Protein AF-A0A0C2MHL6-F1 (afdb_monomer_lite)

Organism: Thelohanellus kitauei (NCBI:txid669202)

Sequence (117 aa):
MGYLSGGISFEGFYTDIWKIDLDTLEWFQLDYILQTDMLFHRTAVVEETYLYSLNADFNDFNYTYSLEKFILSPPTLYRQCLEKIERSLNLRTCIASLPPSIADDLSSENHDPSLDI

Foldseek 3Di:
DDKDAWDADPVAIAFWIWDADPVVRDIDTDPGGHDRQFHDWDWDQDPVFKIWIWTFRPPDPVGDIDIDIDGNDDDDPLVVVLVVLLPDPCVVVVLVVDDPVSNVVNVVPPDPVPPPD

Secondary structure (DSSP, 8-state):
-EEEEEEEETTEEEEEEEEE-TTT--EEEEEEE--TTEEEEEEEEETTTEEEEEEEESS-TT--EEEEEEESSPPPHHHHHHHHHHTSTTHHHHHHHS-HHHHHHHHGGG--GGG--

InterPro domains:
  IPR015915 Kelch-type beta-propeller [SSF117281] (3-70)

Structure (mmCIF, N/CA/C/O backbone):
data_AF-A0A0C2MHL6-F1
#
_entry.id   AF-A0A0C2MHL6-F1
#
loop_
_atom_site.group_PDB
_atom_site.id
_atom_site.type_symbol
_atom_site.label_atom_id
_atom_site.label_alt_id
_atom_site.label_comp_id
_atom_site.label_asym_id
_atom_site.label_entity_id
_atom_site.label_seq_id
_atom_site.pdbx_PDB_ins_code
_atom_site.Cartn_x
_atom_site.Cartn_y
_atom_site.Cartn_z
_atom_site.occupancy
_atom_site.B_iso_or_equiv
_atom_site.auth_seq_id
_atom_site.auth_comp_id
_atom_site.auth_asym_id
_atom_site.auth_atom_id
_atom_site.pdbx_PDB_model_num
ATOM 1 N N . MET A 1 1 ? -2.073 -12.966 0.099 1.00 88.94 1 MET A N 1
ATOM 2 C CA . MET A 1 1 ? -1.955 -12.058 -1.067 1.00 88.94 1 MET A CA 1
ATOM 3 C C . MET A 1 1 ? -0.500 -11.680 -1.266 1.00 88.94 1 MET A C 1
ATOM 5 O O . MET A 1 1 ? 0.186 -11.468 -0.273 1.00 88.94 1 MET A O 1
ATOM 9 N N . GLY A 1 2 ? -0.039 -11.603 -2.514 1.00 91.88 2 GLY A N 1
ATOM 10 C CA . GLY A 1 2 ? 1.278 -11.066 -2.866 1.00 91.88 2 GLY A CA 1
ATOM 11 C C . GLY A 1 2 ? 1.153 -9.769 -3.664 1.00 91.88 2 GLY A C 1
ATOM 12 O O . GLY A 1 2 ? 0.124 -9.531 -4.297 1.00 91.88 2 GLY A O 1
ATOM 13 N N . TYR A 1 3 ? 2.199 -8.944 -3.638 1.00 93.06 3 TYR A N 1
ATOM 14 C CA . TYR A 1 3 ? 2.261 -7.691 -4.391 1.00 93.06 3 TYR A CA 1
ATOM 15 C C . TYR A 1 3 ? 3.601 -7.575 -5.113 1.00 93.06 3 TYR A C 1
ATOM 17 O O . TYR A 1 3 ? 4.637 -7.960 -4.569 1.00 93.06 3 TYR A O 1
ATOM 25 N N . LEU A 1 4 ? 3.562 -7.037 -6.328 1.00 92.25 4 LEU A N 1
ATOM 26 C CA . LEU A 1 4 ? 4.719 -6.727 -7.159 1.00 92.25 4 LEU A CA 1
ATOM 27 C C . LEU A 1 4 ? 4.579 -5.283 -7.635 1.00 92.25 4 LEU A C 1
ATOM 29 O O . LEU A 1 4 ? 3.507 -4.889 -8.083 1.00 92.25 4 LEU A O 1
ATOM 33 N N . SER A 1 5 ? 5.633 -4.488 -7.519 1.00 89.94 5 SER A N 1
ATOM 34 C CA . SER A 1 5 ? 5.588 -3.066 -7.844 1.00 89.94 5 SER A CA 1
ATOM 35 C C . SER A 1 5 ? 6.829 -2.670 -8.637 1.00 89.94 5 SER A C 1
ATOM 37 O O . SER A 1 5 ? 7.958 -2.933 -8.216 1.00 89.94 5 SER A O 1
ATOM 39 N N . GLY A 1 6 ? 6.609 -2.033 -9.783 1.00 88.00 6 GLY A N 1
ATOM 40 C CA . GLY A 1 6 ? 7.654 -1.534 -10.665 1.00 88.00 6 GLY A CA 1
ATOM 41 C C . GLY A 1 6 ? 8.692 -2.574 -11.096 1.00 88.00 6 GLY A C 1
ATOM 42 O O . GLY A 1 6 ? 8.394 -3.753 -11.284 1.00 88.00 6 GLY A O 1
ATOM 43 N N . GLY A 1 7 ? 9.927 -2.114 -11.290 1.00 85.94 7 GLY A N 1
ATOM 44 C CA . G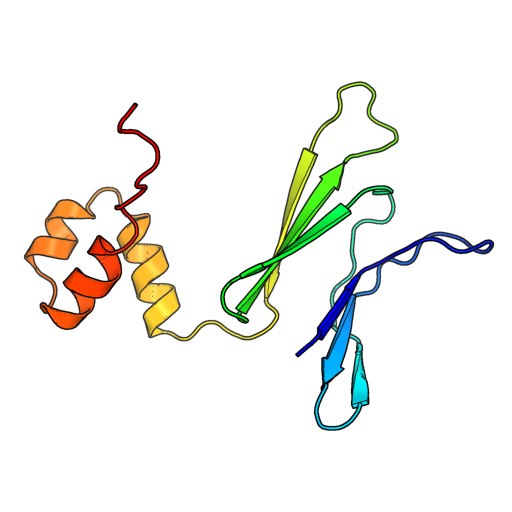LY A 1 7 ? 11.042 -2.921 -11.782 1.00 85.94 7 GLY A CA 1
ATOM 45 C C . GLY A 1 7 ? 11.681 -2.320 -13.030 1.00 85.94 7 GLY A C 1
ATOM 46 O O . GLY A 1 7 ? 11.274 -1.269 -13.521 1.00 85.94 7 GLY A O 1
ATOM 47 N N . ILE A 1 8 ? 12.705 -2.994 -13.546 1.00 86.12 8 ILE A N 1
ATOM 48 C CA . ILE A 1 8 ? 13.463 -2.538 -14.713 1.00 86.12 8 ILE A CA 1
ATOM 49 C C . ILE A 1 8 ? 13.560 -3.652 -15.754 1.00 86.12 8 ILE A C 1
ATOM 51 O O . ILE A 1 8 ? 13.777 -4.819 -15.421 1.00 86.12 8 ILE A O 1
ATOM 55 N N . SER A 1 9 ? 13.416 -3.281 -17.024 1.00 86.19 9 SER A N 1
ATOM 56 C CA . SER A 1 9 ? 13.717 -4.128 -18.177 1.00 86.19 9 SER A CA 1
ATOM 57 C C . SER A 1 9 ? 14.676 -3.420 -19.134 1.00 86.19 9 SER A C 1
ATOM 59 O O . SER A 1 9 ? 15.042 -2.263 -18.935 1.00 86.19 9 SER A O 1
ATOM 61 N N . PHE A 1 10 ? 15.064 -4.103 -20.212 1.00 86.75 10 PHE A N 1
ATOM 62 C CA . PHE A 1 10 ? 15.828 -3.482 -21.297 1.00 86.75 10 PHE A CA 1
ATOM 63 C C . PHE A 1 10 ? 15.055 -2.370 -22.026 1.00 86.75 10 PHE A C 1
ATOM 65 O O . PHE A 1 10 ? 15.678 -1.547 -22.691 1.00 86.75 10 PHE A O 1
ATOM 72 N N . GLU A 1 11 ? 13.726 -2.344 -21.910 1.00 86.31 11 GLU A N 1
ATOM 73 C CA . GLU A 1 11 ? 12.852 -1.381 -22.590 1.00 86.31 11 GLU A CA 1
ATOM 74 C C . GLU A 1 11 ? 12.518 -0.161 -21.719 1.00 86.31 11 GLU A C 1
ATOM 76 O O . GLU A 1 11 ? 12.030 0.843 -22.235 1.00 86.31 11 GLU A O 1
ATOM 81 N N . GLY A 1 12 ? 12.816 -0.211 -20.416 1.00 84.62 12 GLY A N 1
ATOM 82 C CA . GLY A 1 12 ? 12.609 0.905 -19.498 1.00 84.62 12 GLY A CA 1
ATOM 83 C C . GLY A 1 12 ? 12.167 0.485 -18.099 1.00 84.62 12 GLY A C 1
ATOM 84 O O . GLY A 1 12 ? 12.379 -0.652 -17.666 1.00 84.62 12 GLY A O 1
ATOM 85 N N . PHE A 1 13 ? 11.558 1.440 -17.399 1.00 85.31 13 PHE A N 1
ATOM 86 C CA . PHE A 1 13 ? 11.055 1.292 -16.036 1.00 85.31 13 PHE A CA 1
ATOM 87 C C . PHE A 1 13 ? 9.579 0.919 -16.027 1.00 85.31 13 PHE A C 1
ATOM 89 O O . PHE A 1 13 ? 8.776 1.509 -16.750 1.00 85.31 13 PHE A O 1
ATOM 96 N N . TYR A 1 14 ? 9.230 -0.030 -15.166 1.00 87.88 14 TYR A N 1
ATOM 97 C CA . TYR A 1 14 ? 7.848 -0.345 -14.846 1.00 87.88 14 TYR A CA 1
ATOM 98 C C . TYR A 1 14 ? 7.390 0.527 -13.683 1.00 87.88 14 TYR A C 1
ATOM 100 O O . TYR A 1 14 ? 8.112 0.698 -12.699 1.00 87.88 14 TYR A O 1
ATOM 108 N N . THR A 1 15 ? 6.183 1.067 -13.793 1.00 88.69 15 THR A N 1
ATOM 109 C CA . THR A 1 15 ? 5.555 1.905 -12.762 1.00 88.69 15 THR A CA 1
ATOM 110 C C . THR A 1 15 ? 4.234 1.341 -12.265 1.00 88.69 15 THR A C 1
ATOM 112 O O . THR A 1 15 ? 3.608 1.906 -11.373 1.00 88.69 15 THR A O 1
ATOM 115 N N . ASP A 1 16 ? 3.791 0.228 -12.827 1.00 90.81 16 ASP A N 1
ATOM 116 C CA . ASP A 1 16 ? 2.576 -0.457 -12.439 1.00 90.81 16 ASP A CA 1
ATOM 117 C C . ASP A 1 16 ? 2.752 -1.247 -11.138 1.00 90.81 16 ASP A C 1
ATOM 119 O O . ASP A 1 16 ? 3.852 -1.599 -10.697 1.00 90.81 16 ASP A O 1
ATOM 123 N N . ILE A 1 17 ? 1.615 -1.507 -10.498 1.00 91.62 17 ILE A N 1
ATOM 124 C CA . ILE A 1 17 ? 1.534 -2.314 -9.289 1.00 91.62 17 ILE A CA 1
ATOM 125 C C . ILE A 1 17 ? 0.561 -3.453 -9.554 1.00 91.62 17 ILE A C 1
ATOM 127 O O . ILE A 1 17 ? -0.572 -3.246 -9.988 1.00 91.62 17 ILE A O 1
ATOM 131 N N . TRP A 1 18 ? 1.007 -4.663 -9.257 1.00 94.06 18 TRP A N 1
ATOM 132 C CA . TRP A 1 18 ? 0.267 -5.895 -9.436 1.00 94.06 18 TRP A CA 1
ATOM 133 C C . TRP A 1 18 ? 0.016 -6.574 -8.097 1.00 94.06 18 TRP A C 1
ATOM 135 O O . TRP A 1 18 ? 0.860 -6.583 -7.198 1.00 94.06 18 TRP A O 1
ATOM 145 N N . LYS A 1 19 ? -1.153 -7.192 -7.988 1.00 94.62 19 LYS A N 1
ATOM 146 C CA . LYS A 1 19 ? -1.561 -8.056 -6.889 1.00 94.62 19 LYS A CA 1
ATOM 147 C C . LYS A 1 19 ? -1.721 -9.475 -7.420 1.00 94.62 19 LYS A C 1
ATOM 149 O O . LYS A 1 19 ? -2.354 -9.669 -8.454 1.00 94.62 19 LYS A O 1
ATOM 154 N N . ILE A 1 20 ? -1.193 -10.450 -6.691 1.00 95.94 20 ILE A N 1
ATOM 155 C CA . ILE A 1 20 ? -1.423 -11.873 -6.948 1.00 95.94 20 ILE A CA 1
ATOM 156 C C . ILE A 1 20 ? -2.246 -12.481 -5.811 1.00 95.94 20 ILE A C 1
ATOM 158 O O . ILE A 1 20 ? -1.919 -12.336 -4.622 1.00 95.94 20 ILE A O 1
ATOM 162 N N . ASP A 1 21 ? -3.313 -13.176 -6.188 1.00 95.25 21 ASP A N 1
ATOM 163 C CA . ASP A 1 21 ? -3.991 -14.123 -5.314 1.00 95.25 21 ASP A CA 1
ATOM 164 C C . ASP A 1 21 ? -3.173 -15.422 -5.284 1.00 95.25 21 ASP A C 1
ATOM 166 O O . ASP A 1 21 ? -2.923 -16.033 -6.317 1.00 95.25 21 ASP A O 1
ATOM 170 N N . LEU A 1 22 ? -2.687 -15.816 -4.106 1.00 94.44 22 LEU A N 1
ATOM 171 C CA . LEU A 1 22 ? -1.815 -16.989 -3.978 1.00 94.44 22 LEU A CA 1
ATOM 172 C C . LEU A 1 22 ? -2.595 -18.310 -3.955 1.00 94.44 22 LEU A C 1
ATOM 174 O O . LEU A 1 22 ? -1.986 -19.358 -4.162 1.00 94.44 22 LEU A O 1
ATOM 178 N N . ASP A 1 23 ? -3.910 -18.261 -3.732 1.00 97.00 23 ASP A N 1
ATOM 179 C CA . ASP A 1 23 ? -4.783 -19.432 -3.744 1.00 97.00 23 ASP A CA 1
ATOM 180 C C . ASP A 1 23 ? -5.254 -19.739 -5.174 1.00 97.00 23 ASP A C 1
ATOM 182 O O . ASP A 1 23 ? -5.274 -20.902 -5.581 1.00 97.00 23 ASP A O 1
ATOM 186 N N . THR A 1 24 ? -5.592 -18.708 -5.960 1.00 97.50 24 THR A N 1
ATOM 187 C CA . THR A 1 24 ? -6.054 -18.870 -7.356 1.00 97.50 24 THR A CA 1
ATOM 188 C C . THR A 1 24 ? -4.956 -18.693 -8.405 1.00 97.50 24 THR A C 1
ATOM 190 O O . THR A 1 24 ? -5.130 -19.122 -9.545 1.00 97.50 24 THR A O 1
ATOM 193 N N . LEU A 1 25 ? -3.817 -18.099 -8.031 1.00 96.88 25 LEU A N 1
ATOM 194 C CA . LEU A 1 25 ? -2.725 -17.678 -8.923 1.00 96.88 25 LEU A CA 1
ATOM 195 C C . LEU A 1 25 ? -3.138 -16.629 -9.968 1.00 96.88 25 LEU A C 1
ATOM 197 O O . LEU A 1 25 ? -2.454 -16.442 -10.978 1.00 96.88 25 LEU A O 1
ATOM 201 N N . GLU A 1 26 ? -4.243 -15.926 -9.727 1.00 97.94 26 GLU A N 1
ATOM 202 C CA . GLU A 1 26 ? -4.714 -14.852 -10.593 1.00 97.94 26 GLU A CA 1
ATOM 203 C C . GLU A 1 26 ? -3.995 -13.534 -10.288 1.00 97.94 26 GLU A C 1
ATOM 205 O O . GLU A 1 26 ? -3.728 -13.184 -9.134 1.00 97.94 26 GLU A O 1
ATOM 210 N N . TRP A 1 27 ? -3.699 -12.791 -11.354 1.00 97.19 27 TRP A N 1
ATOM 211 C CA . TRP A 1 27 ? -3.027 -11.498 -11.300 1.00 97.19 27 TRP A CA 1
ATOM 212 C C . TRP A 1 27 ? -4.008 -10.364 -11.584 1.00 97.19 27 TRP A C 1
ATOM 214 O O . TRP A 1 27 ? -4.761 -10.402 -12.557 1.00 97.19 27 TRP A O 1
ATOM 224 N N . PHE A 1 28 ? -3.939 -9.320 -10.763 1.00 95.12 28 PHE A N 1
ATOM 225 C CA . PHE A 1 28 ? -4.756 -8.119 -10.872 1.00 95.12 28 PHE A CA 1
ATOM 226 C C . PHE A 1 28 ? -3.848 -6.897 -10.900 1.00 95.12 28 PHE A C 1
ATOM 228 O O . PHE A 1 28 ? -3.065 -6.680 -9.973 1.00 95.12 28 PHE A O 1
ATOM 235 N N . GLN A 1 29 ? -3.963 -6.084 -11.944 1.00 94.88 29 GLN A N 1
ATOM 236 C CA . GLN A 1 29 ? -3.299 -4.788 -11.982 1.00 94.88 29 GLN A CA 1
ATOM 237 C C . GLN A 1 29 ? -4.090 -3.792 -11.127 1.00 94.88 29 GLN A C 1
ATOM 239 O O . GLN A 1 29 ? -5.318 -3.724 -11.218 1.00 94.88 29 GLN A O 1
ATOM 244 N N . LEU A 1 30 ? -3.395 -3.041 -10.279 1.00 92.31 30 LEU A N 1
ATOM 245 C CA . LEU A 1 30 ? -3.989 -1.974 -9.482 1.00 92.31 30 LEU A CA 1
ATOM 246 C C . LEU A 1 30 ? -4.009 -0.665 -10.278 1.00 92.31 30 LEU A C 1
ATOM 248 O O . LEU A 1 30 ? -3.114 -0.405 -11.078 1.00 92.31 30 LEU A O 1
ATOM 252 N N . ASP A 1 31 ? -4.998 0.186 -10.004 1.00 91.31 31 ASP A N 1
ATOM 253 C CA . ASP A 1 31 ? -5.142 1.515 -10.619 1.00 91.31 31 ASP A CA 1
ATOM 254 C C . ASP A 1 31 ? -4.253 2.561 -9.917 1.00 91.31 31 ASP A C 1
ATOM 256 O O . ASP A 1 31 ? -4.703 3.597 -9.428 1.00 91.31 31 ASP A O 1
ATOM 260 N N . TYR A 1 32 ? -2.969 2.227 -9.782 1.00 89.06 32 TYR A N 1
ATOM 261 C CA . TYR A 1 32 ? -1.936 3.069 -9.190 1.00 89.06 32 TYR A CA 1
ATOM 262 C C . TYR A 1 32 ? -0.689 3.047 -10.066 1.00 89.06 32 TYR A C 1
ATOM 264 O O . TYR A 1 32 ? -0.337 2.017 -10.641 1.00 89.06 32 TYR A O 1
ATOM 272 N N . ILE A 1 33 ? -0.013 4.192 -10.134 1.00 86.62 33 ILE A N 1
ATOM 273 C CA . ILE A 1 33 ? 1.213 4.378 -10.908 1.00 86.62 33 ILE A CA 1
ATOM 274 C C . ILE A 1 33 ? 2.278 4.932 -9.959 1.00 86.62 33 ILE A C 1
ATOM 276 O O . ILE A 1 33 ? 2.057 5.957 -9.312 1.00 86.62 33 ILE A O 1
ATOM 280 N N . LEU A 1 34 ? 3.414 4.243 -9.869 1.00 83.75 34 LEU A N 1
ATOM 281 C CA . LEU A 1 34 ? 4.623 4.719 -9.200 1.00 83.75 34 LEU A CA 1
ATOM 282 C C . LEU A 1 34 ? 5.245 5.869 -9.996 1.00 83.75 34 LEU A C 1
ATOM 284 O O . LEU A 1 34 ? 5.160 5.908 -11.225 1.00 83.75 34 LEU A O 1
ATOM 288 N N . GLN A 1 35 ? 5.926 6.791 -9.325 1.00 77.75 35 GLN A N 1
ATOM 289 C CA . GLN A 1 35 ? 6.651 7.841 -10.035 1.00 77.75 35 GLN A CA 1
ATOM 290 C C . GLN A 1 35 ? 7.846 7.261 -10.814 1.00 77.75 35 GLN A C 1
ATOM 292 O O . GLN A 1 35 ? 8.664 6.517 -10.279 1.00 77.75 35 GLN A O 1
ATOM 297 N N . THR A 1 36 ? 7.933 7.614 -12.101 1.00 63.53 36 THR A N 1
ATOM 298 C CA . THR A 1 36 ? 8.857 7.052 -13.109 1.00 63.53 36 THR A CA 1
ATOM 299 C C . THR A 1 36 ? 10.345 7.264 -12.825 1.00 63.53 36 THR A C 1
ATOM 301 O O . THR A 1 36 ? 11.170 6.564 -13.405 1.00 63.53 36 THR A O 1
ATOM 304 N N . ASP A 1 37 ? 10.702 8.198 -11.945 1.00 64.38 37 ASP A N 1
ATOM 305 C CA . ASP A 1 37 ? 12.093 8.625 -11.736 1.00 64.38 37 ASP A CA 1
ATOM 306 C C . ASP A 1 37 ? 12.795 7.866 -10.589 1.00 64.38 37 ASP A C 1
ATOM 308 O O . ASP A 1 37 ? 13.868 8.256 -10.12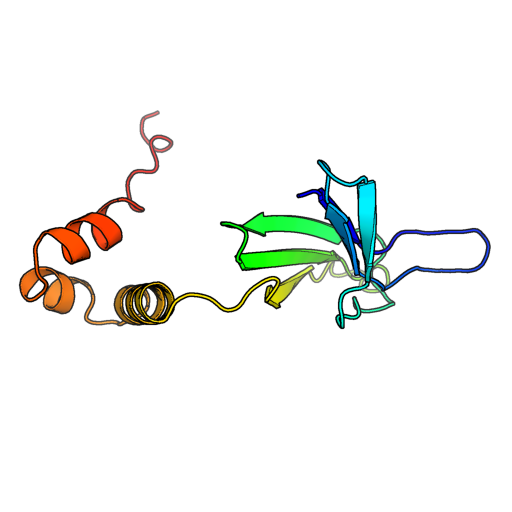3 1.00 64.38 37 ASP A O 1
ATOM 312 N N . MET A 1 38 ? 12.196 6.769 -10.108 1.00 67.81 38 MET A N 1
ATOM 313 C CA . MET A 1 38 ? 12.582 6.106 -8.860 1.00 67.81 38 MET A CA 1
ATOM 314 C C . MET A 1 38 ? 13.084 4.677 -9.114 1.00 67.81 38 MET A C 1
ATOM 316 O O . MET A 1 38 ? 12.320 3.744 -9.336 1.00 67.81 38 MET A O 1
ATOM 320 N N . LEU A 1 39 ? 14.410 4.514 -9.084 1.00 62.75 39 LEU A N 1
ATOM 321 C CA . LEU A 1 39 ? 15.134 3.270 -9.400 1.00 62.75 39 LEU A CA 1
ATOM 322 C C . LEU A 1 39 ? 15.210 2.271 -8.236 1.00 62.75 39 LEU A C 1
ATOM 324 O O . LEU A 1 39 ? 15.388 1.071 -8.446 1.00 62.75 39 LEU A O 1
ATOM 328 N N . PHE A 1 40 ? 15.116 2.773 -7.005 1.00 68.06 40 PHE A N 1
ATOM 329 C CA . PHE A 1 40 ? 15.244 1.983 -5.786 1.00 68.06 40 PHE A CA 1
ATOM 330 C C . PHE A 1 40 ? 14.088 2.310 -4.855 1.00 68.06 40 PHE A C 1
ATOM 332 O O . PHE A 1 40 ? 14.220 3.135 -3.949 1.00 68.06 40 PHE A O 1
ATOM 339 N N . HIS A 1 41 ? 12.947 1.668 -5.080 1.00 79.31 41 HIS A N 1
ATOM 340 C CA . HIS A 1 41 ? 11.829 1.753 -4.157 1.00 79.31 41 HIS A CA 1
ATOM 341 C C . HIS A 1 41 ? 11.776 0.520 -3.256 1.00 79.31 41 HIS A C 1
ATOM 343 O O . HIS A 1 41 ? 11.992 -0.619 -3.674 1.00 79.31 41 HIS A O 1
ATOM 349 N N . ARG A 1 42 ? 11.525 0.755 -1.969 1.00 86.94 42 ARG A N 1
ATOM 350 C CA . ARG A 1 42 ? 11.207 -0.299 -1.004 1.00 86.94 42 ARG A CA 1
ATOM 351 C C . ARG A 1 42 ? 9.740 -0.203 -0.676 1.00 86.94 42 ARG A C 1
ATOM 353 O O . ARG A 1 42 ? 9.287 0.843 -0.218 1.00 86.94 42 ARG A O 1
ATOM 360 N N . THR A 1 43 ? 9.028 -1.307 -0.843 1.00 90.50 43 THR A N 1
ATOM 361 C CA . THR A 1 43 ? 7.611 -1.353 -0.512 1.00 90.50 43 THR A CA 1
ATOM 362 C C . THR A 1 43 ? 7.318 -2.226 0.690 1.00 90.50 43 THR A C 1
ATOM 364 O O . THR A 1 43 ? 7.883 -3.310 0.828 1.00 90.50 43 THR A O 1
ATOM 367 N N . ALA A 1 44 ? 6.382 -1.779 1.520 1.00 93.00 44 ALA A N 1
ATOM 368 C CA . ALA A 1 44 ? 5.839 -2.551 2.625 1.00 93.00 44 ALA A CA 1
ATOM 369 C C . ALA A 1 44 ? 4.313 -2.480 2.605 1.00 93.00 44 ALA A C 1
ATOM 371 O O . ALA A 1 44 ? 3.729 -1.398 2.509 1.00 93.00 44 ALA A O 1
ATOM 372 N N . VAL A 1 45 ? 3.670 -3.640 2.706 1.00 92.00 45 VAL A N 1
ATOM 373 C CA . VAL A 1 45 ? 2.225 -3.723 2.922 1.00 92.00 45 VAL A CA 1
ATOM 374 C C . VAL A 1 45 ? 1.978 -3.671 4.418 1.00 92.00 45 VAL A C 1
ATOM 376 O O . VAL A 1 45 ? 2.518 -4.487 5.163 1.00 92.00 45 VAL A O 1
ATOM 379 N N . VAL A 1 46 ? 1.159 -2.719 4.848 1.00 89.38 46 VAL A N 1
ATOM 380 C CA . VAL A 1 46 ? 0.785 -2.546 6.250 1.00 89.38 46 VAL A CA 1
ATOM 381 C C . VAL A 1 46 ? -0.688 -2.879 6.390 1.00 89.38 46 VAL A C 1
ATOM 383 O O . VAL A 1 46 ? -1.547 -2.236 5.776 1.00 89.38 46 VAL A O 1
ATOM 386 N N . GLU A 1 47 ? -0.945 -3.918 7.187 1.00 83.56 47 GLU A N 1
ATOM 387 C CA . GLU A 1 47 ? -2.283 -4.314 7.640 1.00 83.56 47 GLU A CA 1
ATOM 388 C C . GLU A 1 47 ? -3.271 -4.511 6.483 1.00 83.56 47 GLU A C 1
ATOM 390 O O . GLU A 1 47 ? -4.438 -4.131 6.556 1.00 83.56 47 GLU A O 1
ATOM 395 N N . GLU A 1 48 ? -2.746 -5.034 5.369 1.00 84.44 48 GLU A N 1
ATOM 396 C CA . GLU A 1 48 ? -3.452 -5.345 4.116 1.00 84.44 48 GLU A CA 1
ATOM 397 C C . GLU A 1 48 ? -4.182 -4.168 3.447 1.00 84.44 48 GLU A C 1
ATOM 399 O O . GLU A 1 48 ? -4.747 -4.316 2.367 1.00 84.44 48 GLU A O 1
ATOM 404 N N . THR A 1 49 ? -4.119 -2.982 4.049 1.00 88.19 49 THR A N 1
ATOM 405 C CA . THR A 1 49 ? -4.896 -1.802 3.668 1.00 88.19 49 THR A CA 1
ATOM 406 C C . THR A 1 49 ? -4.053 -0.835 2.859 1.00 88.19 49 THR A C 1
ATOM 408 O O . THR A 1 49 ? -4.545 -0.202 1.924 1.00 88.19 49 THR A O 1
ATOM 411 N N . TYR A 1 50 ? -2.773 -0.718 3.212 1.00 91.12 50 TYR A N 1
ATOM 412 C CA . TYR A 1 50 ? -1.891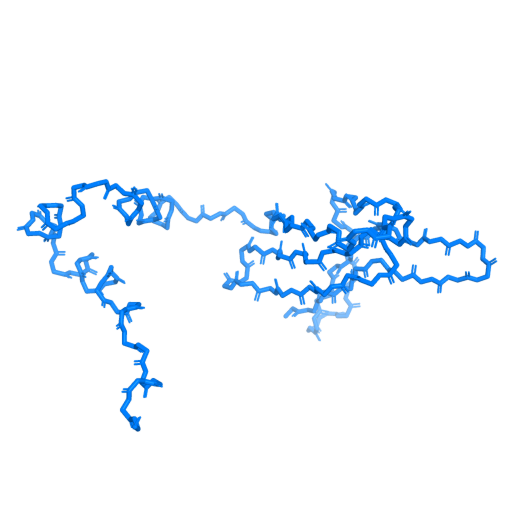 0.286 2.644 1.00 91.12 50 TYR A CA 1
ATOM 413 C C . TYR A 1 50 ? -0.625 -0.340 2.078 1.00 91.12 50 TYR A C 1
ATOM 415 O O . TYR A 1 50 ? -0.013 -1.199 2.711 1.00 91.12 50 TYR A O 1
ATOM 423 N N . LEU A 1 51 ? -0.205 0.147 0.915 1.00 92.19 51 LEU A N 1
ATOM 424 C CA . LEU A 1 51 ? 1.145 -0.052 0.408 1.00 92.19 51 LEU A CA 1
ATOM 425 C C . LEU A 1 51 ? 1.922 1.236 0.648 1.00 92.19 51 LEU A C 1
ATOM 427 O O . LEU A 1 51 ? 1.553 2.286 0.122 1.00 92.19 51 LEU A O 1
ATOM 431 N N . TYR A 1 52 ? 2.990 1.150 1.427 1.00 92.00 52 TYR A N 1
ATOM 432 C CA . TYR A 1 52 ? 3.961 2.227 1.538 1.00 92.00 52 TYR A CA 1
ATOM 433 C C . TYR A 1 52 ? 5.090 1.980 0.554 1.00 92.00 52 TYR A C 1
ATOM 435 O O . TYR A 1 52 ? 5.607 0.866 0.505 1.00 92.00 52 TYR A O 1
ATOM 443 N N . SER A 1 53 ? 5.472 3.008 -0.198 1.00 89.50 53 SER A N 1
ATOM 444 C CA . SER A 1 53 ? 6.644 2.996 -1.070 1.00 89.50 53 SER A CA 1
ATOM 445 C C . SER A 1 53 ? 7.616 4.064 -0.603 1.00 89.50 53 SER A C 1
ATOM 447 O O . SER A 1 53 ? 7.292 5.249 -0.624 1.00 89.50 53 SER A O 1
ATOM 449 N N . LEU A 1 54 ? 8.786 3.643 -0.132 1.00 88.56 54 LEU A N 1
ATOM 450 C CA . LEU A 1 54 ? 9.900 4.539 0.136 1.00 88.56 54 LEU A CA 1
ATOM 451 C C . LEU A 1 54 ? 10.761 4.597 -1.113 1.00 88.56 54 LEU A C 1
ATOM 453 O O . LEU A 1 54 ? 11.379 3.597 -1.483 1.00 88.56 54 LEU A O 1
ATOM 457 N N . ASN A 1 55 ? 10.819 5.769 -1.719 1.00 82.88 55 ASN A N 1
ATOM 458 C CA . ASN A 1 55 ? 11.492 5.974 -2.978 1.00 82.88 55 ASN A CA 1
ATOM 459 C C . ASN A 1 55 ? 12.717 6.871 -2.803 1.00 82.88 55 ASN A C 1
ATOM 461 O O . ASN A 1 55 ? 12.720 7.777 -1.968 1.00 82.88 55 ASN A O 1
ATOM 465 N N . ALA A 1 56 ? 13.739 6.630 -3.619 1.00 77.69 56 ALA A N 1
ATOM 466 C CA . ALA A 1 56 ? 14.898 7.500 -3.751 1.00 77.69 56 ALA A CA 1
ATOM 467 C C . ALA A 1 56 ? 14.919 8.100 -5.158 1.00 77.69 56 ALA A C 1
ATOM 469 O O . ALA A 1 56 ? 14.804 7.362 -6.143 1.00 77.69 56 ALA A O 1
ATOM 470 N N . ASP A 1 57 ? 15.078 9.420 -5.240 1.00 74.00 57 ASP A N 1
ATOM 471 C CA . ASP A 1 57 ? 15.331 10.095 -6.510 1.00 74.00 57 ASP A CA 1
ATOM 472 C C . ASP A 1 57 ? 16.770 9.802 -6.948 1.00 74.00 57 ASP A C 1
ATOM 474 O O . ASP A 1 57 ? 17.737 10.109 -6.248 1.00 74.00 57 ASP A O 1
ATOM 478 N N . PHE A 1 58 ? 16.911 9.161 -8.105 1.00 67.69 58 PHE A N 1
ATOM 479 C CA . PHE A 1 58 ? 18.217 8.811 -8.652 1.00 67.69 58 PHE A CA 1
ATOM 480 C C . PHE A 1 58 ? 18.979 10.023 -9.202 1.00 67.69 58 PHE A C 1
ATOM 482 O O . PHE A 1 58 ? 20.210 10.015 -9.239 1.00 67.69 58 PHE A O 1
ATOM 489 N N . ASN A 1 59 ? 18.261 11.057 -9.638 1.00 71.44 59 ASN A N 1
ATOM 490 C CA . ASN A 1 59 ? 18.840 12.256 -10.235 1.00 71.44 59 ASN A CA 1
ATOM 491 C C . ASN A 1 59 ? 19.171 13.330 -9.189 1.00 71.44 59 ASN A C 1
ATOM 493 O O . ASN A 1 59 ? 19.879 14.291 -9.503 1.00 71.44 59 ASN A O 1
ATOM 497 N N . ASP A 1 60 ? 18.695 13.170 -7.953 1.00 72.50 60 ASP A N 1
ATOM 498 C CA . ASP A 1 60 ? 18.987 14.088 -6.862 1.00 72.50 60 ASP A CA 1
ATOM 499 C C . ASP A 1 60 ? 20.217 13.651 -6.056 1.00 72.50 60 ASP A C 1
ATOM 501 O O . ASP A 1 60 ? 20.182 12.746 -5.221 1.00 72.50 60 ASP A O 1
ATOM 505 N N . PHE A 1 61 ? 21.318 14.380 -6.241 1.00 69.25 61 PHE A N 1
ATOM 506 C CA . PHE A 1 61 ? 22.546 14.202 -5.461 1.00 69.25 61 PHE A CA 1
ATOM 507 C C . PHE A 1 61 ? 22.378 14.493 -3.960 1.00 69.25 61 PHE A C 1
ATOM 509 O O . PHE A 1 61 ? 23.279 14.176 -3.181 1.00 69.25 61 PHE A O 1
ATOM 516 N N . ASN A 1 62 ? 21.254 15.088 -3.541 1.00 75.25 62 ASN A N 1
ATOM 517 C CA . ASN A 1 62 ? 20.931 15.296 -2.130 1.00 75.25 62 ASN A CA 1
ATOM 518 C C . ASN A 1 62 ? 20.227 14.093 -1.486 1.00 75.25 62 ASN A C 1
ATOM 520 O O . ASN A 1 62 ? 19.950 14.146 -0.288 1.00 75.25 62 ASN A O 1
ATOM 524 N N . TYR A 1 63 ? 19.979 13.011 -2.238 1.00 67.31 63 TYR A N 1
ATOM 525 C CA . TYR A 1 63 ? 19.301 11.806 -1.757 1.00 67.31 63 TYR A CA 1
ATOM 526 C C . TYR A 1 63 ? 17.950 12.119 -1.105 1.00 67.31 63 TYR A C 1
ATOM 528 O O . TYR A 1 63 ? 17.660 11.644 -0.004 1.00 67.31 63 TYR A O 1
ATOM 536 N N . THR A 1 64 ? 17.121 12.945 -1.747 1.00 74.88 64 THR A N 1
ATOM 537 C CA . THR A 1 64 ? 15.770 13.172 -1.234 1.00 74.88 64 THR A CA 1
ATOM 538 C C . THR A 1 64 ? 14.970 11.874 -1.314 1.00 74.88 64 THR A C 1
ATOM 540 O O . THR A 1 64 ? 14.855 11.248 -2.369 1.00 74.88 64 THR A O 1
ATOM 543 N N . TYR A 1 65 ? 14.417 11.470 -0.172 1.00 80.31 65 TYR A N 1
ATOM 544 C CA . TYR A 1 65 ? 13.526 10.322 -0.076 1.00 80.31 65 TYR A CA 1
ATOM 545 C C . TYR A 1 65 ? 12.078 10.800 -0.055 1.00 80.31 65 TYR A C 1
ATOM 547 O O . TYR A 1 65 ? 11.738 11.728 0.684 1.00 80.31 65 TYR A O 1
ATOM 555 N N . SER A 1 66 ? 11.213 10.138 -0.820 1.00 83.75 66 SER A N 1
ATOM 556 C CA . SER A 1 66 ? 9.767 10.332 -0.733 1.00 83.75 66 SER A CA 1
ATOM 557 C C . SER A 1 66 ? 9.102 9.072 -0.194 1.00 83.75 66 SER A C 1
ATOM 559 O O . SER A 1 66 ? 9.484 7.952 -0.528 1.00 83.75 66 SER A O 1
ATOM 561 N N . LEU A 1 67 ? 8.119 9.258 0.686 1.00 87.88 67 LEU A N 1
ATOM 562 C CA . LEU A 1 67 ? 7.272 8.178 1.173 1.00 87.88 67 LEU A CA 1
ATOM 563 C C . LEU A 1 67 ? 5.879 8.354 0.579 1.00 87.88 67 LEU A C 1
ATOM 565 O O . LEU A 1 67 ? 5.171 9.307 0.906 1.00 87.88 67 LEU A O 1
ATOM 569 N N . GLU A 1 68 ? 5.486 7.420 -0.274 1.00 88.69 68 GLU A N 1
ATOM 570 C CA . GLU A 1 68 ? 4.163 7.370 -0.882 1.00 88.69 68 GLU A CA 1
ATOM 571 C C . GLU A 1 68 ? 3.296 6.319 -0.191 1.00 88.69 68 GLU A C 1
ATOM 573 O O . GLU A 1 68 ? 3.786 5.295 0.290 1.00 88.69 68 GLU A O 1
ATOM 578 N N . LYS A 1 69 ? 1.989 6.584 -0.134 1.00 90.75 69 LYS A N 1
ATOM 579 C CA . LYS A 1 69 ? 0.991 5.704 0.477 1.00 90.75 69 LYS A CA 1
ATOM 580 C C . LYS A 1 69 ? -0.136 5.447 -0.518 1.00 90.75 69 LYS A C 1
ATOM 582 O O . LYS A 1 69 ? -0.840 6.381 -0.898 1.00 90.75 69 LYS A O 1
ATOM 587 N N . PHE A 1 70 ? -0.357 4.182 -0.857 1.00 90.06 70 PHE A N 1
ATOM 588 C CA . PHE A 1 70 ? -1.448 3.730 -1.724 1.00 90.06 70 PHE A CA 1
ATOM 589 C C . PHE A 1 70 ? -2.489 2.951 -0.915 1.00 90.06 70 PHE A C 1
ATOM 591 O O . PHE A 1 70 ? -2.137 2.238 0.027 1.00 90.06 70 PHE A O 1
ATOM 598 N N . ILE A 1 71 ? -3.770 3.085 -1.267 1.00 90.75 71 ILE A N 1
ATOM 599 C CA . ILE A 1 71 ? -4.881 2.398 -0.592 1.00 90.75 71 ILE A CA 1
ATOM 600 C C . ILE A 1 71 ? -5.194 1.112 -1.365 1.00 90.75 71 ILE A C 1
ATOM 602 O O . ILE A 1 71 ? -5.859 1.140 -2.390 1.00 90.75 71 ILE A O 1
ATOM 606 N N . LEU A 1 72 ? -4.722 -0.030 -0.874 1.00 89.56 72 LEU A N 1
ATOM 607 C CA . LEU A 1 72 ? -4.959 -1.336 -1.502 1.00 89.56 72 LEU A CA 1
ATOM 608 C C . LEU A 1 72 ? -6.392 -1.827 -1.283 1.00 89.56 72 LEU A C 1
ATOM 610 O O . LEU A 1 72 ? -6.991 -2.454 -2.157 1.00 89.56 72 LEU A O 1
ATOM 614 N N . SER A 1 73 ? -6.942 -1.523 -0.111 1.00 86.56 73 SER A N 1
ATOM 615 C CA . SER A 1 73 ? -8.337 -1.759 0.233 1.00 86.56 73 SER A CA 1
ATOM 616 C C . SER A 1 73 ? -8.859 -0.604 1.080 1.00 86.56 73 SER A C 1
ATOM 618 O O . SER A 1 73 ? -8.099 -0.054 1.879 1.00 86.56 73 SER A O 1
ATOM 620 N N . PRO A 1 74 ? -10.144 -0.231 0.967 1.00 85.56 74 PRO A N 1
ATOM 621 C CA . PRO A 1 74 ? -10.706 0.822 1.800 1.00 85.56 74 PRO A CA 1
ATOM 622 C C . PRO A 1 74 ? -10.557 0.477 3.292 1.00 85.56 74 PRO A C 1
ATOM 624 O O . PRO A 1 74 ? -11.025 -0.587 3.707 1.00 85.56 74 PRO A O 1
ATOM 627 N N . PRO A 1 75 ? -9.947 1.347 4.118 1.00 86.31 75 PRO A N 1
ATOM 628 C CA . PRO A 1 75 ? -9.921 1.135 5.558 1.00 86.31 75 PRO A CA 1
ATOM 629 C C . PRO A 1 75 ? -11.346 1.153 6.109 1.00 86.31 75 PRO A C 1
ATOM 631 O O . PRO A 1 75 ? -12.182 1.965 5.691 1.00 86.31 75 PRO A O 1
ATOM 634 N N . THR A 1 76 ? -11.618 0.301 7.095 1.00 88.56 76 THR A N 1
ATOM 635 C CA . THR A 1 76 ? -12.912 0.309 7.786 1.00 88.56 76 THR A CA 1
ATOM 636 C C . THR A 1 76 ? -13.167 1.673 8.433 1.00 88.56 76 THR A C 1
ATOM 638 O O . THR A 1 76 ? -12.233 2.384 8.814 1.00 88.56 76 THR A O 1
ATOM 641 N N . LEU A 1 77 ? -14.440 2.053 8.590 1.00 89.69 77 LEU A N 1
ATOM 642 C CA . LEU A 1 77 ? -14.796 3.300 9.278 1.00 89.69 77 LEU A CA 1
ATOM 643 C C . LEU A 1 77 ? -14.195 3.343 10.689 1.00 89.69 77 LEU A C 1
ATOM 645 O O . LEU A 1 77 ? -13.669 4.370 11.102 1.00 89.69 77 LEU A O 1
ATOM 649 N N . TYR A 1 78 ? -14.233 2.206 11.387 1.00 89.50 78 TYR A N 1
ATOM 650 C CA . TYR A 1 78 ? -13.636 2.051 12.709 1.00 89.50 78 TYR A CA 1
ATOM 651 C C . TYR A 1 78 ? -12.149 2.414 12.704 1.00 89.50 78 TYR A C 1
ATOM 653 O O . TYR A 1 78 ? -11.723 3.266 13.480 1.00 89.50 78 TYR A O 1
ATOM 661 N N . ARG A 1 79 ? -11.382 1.868 11.753 1.00 85.31 79 ARG A N 1
ATOM 662 C CA . ARG A 1 79 ? -9.961 2.183 11.601 1.00 85.31 79 ARG A CA 1
ATOM 663 C C . ARG A 1 79 ? -9.717 3.659 11.301 1.00 85.31 79 ARG A C 1
ATOM 665 O O . ARG A 1 79 ? -8.865 4.279 11.925 1.00 85.31 79 ARG A O 1
ATOM 672 N N . GLN A 1 80 ? -10.478 4.243 10.378 1.00 87.50 80 GLN A N 1
ATOM 673 C CA . GLN A 1 80 ? -10.347 5.670 10.065 1.00 87.50 80 GLN A CA 1
ATOM 674 C C . GLN A 1 80 ? -10.639 6.555 11.285 1.00 87.50 80 GLN A C 1
ATOM 676 O O . GLN A 1 80 ? -10.017 7.605 11.454 1.00 87.50 80 GLN A O 1
ATOM 681 N N . CYS A 1 81 ? -11.587 6.150 12.134 1.00 89.12 81 CYS A N 1
ATOM 682 C CA . CYS A 1 81 ? -11.859 6.817 13.401 1.00 89.12 81 CYS A CA 1
ATOM 683 C C . CYS A 1 81 ? -10.684 6.675 14.375 1.00 89.12 81 CYS A C 1
ATOM 685 O O . CYS A 1 81 ? -10.275 7.689 14.937 1.00 89.12 81 CYS A O 1
ATOM 687 N N . LEU A 1 82 ? -10.118 5.473 14.532 1.00 87.75 82 LEU A N 1
ATOM 688 C CA . LEU A 1 82 ? -8.939 5.241 15.373 1.00 87.75 82 LEU A CA 1
ATOM 689 C C . LEU A 1 82 ? -7.749 6.104 14.931 1.00 87.75 82 LEU A C 1
ATOM 691 O O . LEU A 1 82 ? -7.275 6.909 15.727 1.00 87.75 82 LEU A O 1
ATOM 695 N N . GLU A 1 83 ? -7.363 6.052 13.649 1.00 86.81 83 GLU A N 1
ATOM 696 C CA . GLU A 1 83 ? -6.244 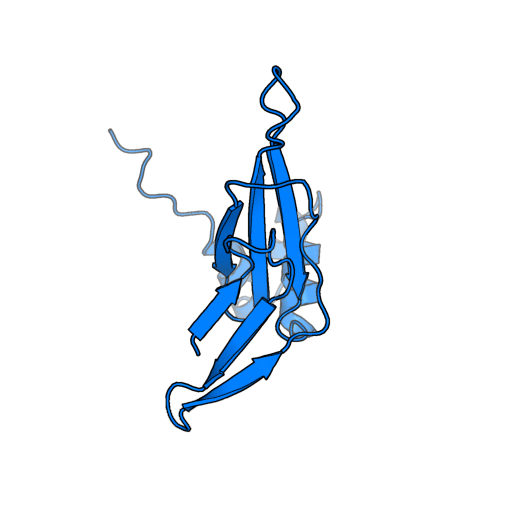6.840 13.097 1.00 86.81 83 GLU A CA 1
ATOM 697 C C . GLU A 1 83 ? -6.439 8.357 13.318 1.00 86.81 83 GLU A C 1
ATOM 699 O O . GLU A 1 83 ? -5.484 9.108 13.536 1.00 86.81 83 GLU A O 1
ATOM 704 N N . LYS A 1 84 ? -7.687 8.846 13.268 1.00 88.25 84 LYS A N 1
ATOM 705 C CA . LYS A 1 84 ? -8.003 10.258 13.547 1.00 88.25 84 LYS A CA 1
ATOM 706 C C . LYS A 1 84 ? -7.908 10.610 15.028 1.00 88.25 84 LYS A C 1
ATOM 708 O O . LYS A 1 84 ? -7.482 11.718 15.350 1.00 88.25 84 LYS A O 1
ATOM 713 N N . ILE A 1 85 ? -8.352 9.717 15.909 1.00 88.25 85 ILE A N 1
ATOM 714 C CA . ILE A 1 85 ? -8.284 9.922 17.359 1.00 88.25 85 ILE A CA 1
ATOM 715 C C . ILE A 1 85 ? -6.824 9.912 17.807 1.00 88.25 85 ILE A C 1
ATOM 717 O O . ILE A 1 85 ? -6.420 10.802 18.550 1.00 88.25 85 ILE A O 1
AT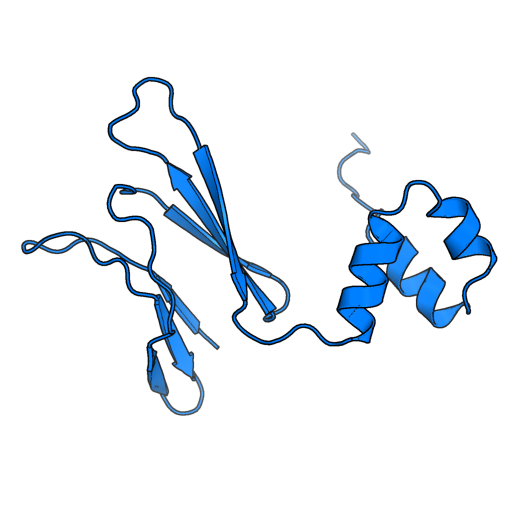OM 721 N N . GLU A 1 86 ? -6.031 8.968 17.308 1.00 85.62 86 GLU A N 1
ATOM 722 C CA . GLU A 1 86 ? -4.606 8.827 17.611 1.00 85.62 86 GLU A CA 1
ATOM 723 C C . GLU A 1 86 ? -3.809 10.090 17.252 1.00 85.62 86 GLU A C 1
ATOM 725 O O . GLU A 1 86 ? -3.031 10.602 18.053 1.00 85.62 86 GLU A O 1
ATOM 730 N N . ARG A 1 87 ? -4.080 10.672 16.078 1.00 85.06 87 ARG A N 1
ATOM 731 C CA . ARG A 1 87 ? -3.430 11.910 15.609 1.00 85.06 87 ARG A CA 1
ATOM 732 C C . ARG A 1 87 ? -3.970 13.186 16.259 1.00 85.06 87 ARG A C 1
ATOM 734 O O . ARG A 1 87 ? -3.483 14.279 15.965 1.00 85.06 87 ARG A O 1
ATOM 741 N N . SER A 1 88 ? -4.995 13.089 17.102 1.00 85.69 88 SER A N 1
ATOM 742 C CA . SER A 1 88 ? -5.573 14.241 17.788 1.00 85.69 88 SER A CA 1
ATOM 743 C C . SER A 1 88 ? -4.677 14.697 18.937 1.00 85.69 88 SER A C 1
ATOM 745 O O . SER A 1 88 ? -4.266 13.904 19.781 1.00 85.69 88 SER A O 1
ATOM 747 N N . LEU A 1 89 ? -4.479 16.012 19.063 1.00 75.00 89 LEU A N 1
ATOM 748 C CA . LEU A 1 89 ? -3.774 16.625 20.202 1.00 75.00 89 LEU A CA 1
ATOM 749 C C . LEU A 1 89 ? -4.416 16.291 21.564 1.00 75.00 89 LEU A C 1
ATOM 751 O O . LEU A 1 89 ? -3.782 16.445 22.605 1.00 75.00 89 LEU A O 1
ATOM 755 N N . ASN A 1 90 ? -5.665 15.817 21.560 1.00 82.75 90 ASN A N 1
ATOM 756 C CA . ASN A 1 90 ? -6.435 15.481 22.752 1.00 82.75 90 ASN A CA 1
ATOM 757 C C . ASN A 1 90 ? -6.490 13.973 23.046 1.00 82.75 90 ASN A C 1
ATOM 759 O O . ASN A 1 90 ? -7.364 13.558 23.805 1.00 82.75 90 ASN A O 1
ATOM 763 N N . LEU A 1 91 ? -5.589 13.153 22.484 1.00 81.88 91 LEU A N 1
ATOM 764 C CA . LEU A 1 91 ? -5.615 11.688 22.620 1.00 81.88 91 LEU A CA 1
ATOM 765 C C . LEU A 1 91 ? -5.829 11.218 24.068 1.00 81.88 91 LEU A C 1
ATOM 767 O O . LEU A 1 91 ? -6.710 10.405 24.324 1.00 81.88 91 LEU A O 1
ATOM 771 N N . ARG A 1 92 ? -5.100 11.790 25.037 1.00 81.38 92 ARG A N 1
ATOM 772 C CA . ARG A 1 92 ? -5.240 11.437 26.465 1.00 81.38 92 ARG A CA 1
ATOM 773 C C . ARG A 1 92 ? -6.651 11.690 27.007 1.00 81.38 92 ARG A C 1
ATOM 775 O O . ARG A 1 92 ? -7.176 10.877 27.761 1.00 81.38 92 ARG A O 1
ATOM 782 N N . THR A 1 93 ? -7.268 12.801 26.609 1.00 82.56 93 THR A N 1
ATOM 783 C CA . THR A 1 93 ? -8.640 13.158 26.995 1.00 82.56 93 THR A CA 1
ATOM 784 C C . THR A 1 93 ? -9.657 12.262 26.294 1.00 82.56 93 THR A C 1
ATOM 786 O O . THR A 1 93 ? -10.632 11.839 26.910 1.00 82.56 93 THR A O 1
ATOM 789 N N . CYS A 1 94 ? -9.416 11.932 25.022 1.00 80.19 94 CYS A N 1
ATOM 790 C CA . CYS A 1 94 ? -10.250 11.007 24.266 1.00 80.19 94 CYS A CA 1
ATOM 791 C C . CYS A 1 94 ? -10.229 9.614 24.903 1.00 80.19 94 CYS A C 1
ATOM 793 O O . CYS A 1 94 ? -11.298 9.122 25.244 1.00 80.19 94 CYS A O 1
ATOM 795 N N . ILE A 1 95 ? -9.051 9.036 25.170 1.00 86.19 95 ILE A N 1
ATOM 796 C CA . ILE A 1 95 ? -8.897 7.706 25.790 1.00 86.19 95 ILE A CA 1
ATOM 797 C C . ILE A 1 95 ? -9.693 7.603 27.097 1.00 86.19 95 ILE A C 1
ATOM 799 O O . ILE A 1 95 ? -10.416 6.632 27.290 1.00 86.19 95 ILE A O 1
ATOM 803 N N . ALA A 1 96 ? -9.653 8.632 27.950 1.00 85.12 96 ALA A N 1
ATOM 804 C CA . ALA A 1 96 ? -10.385 8.643 29.221 1.00 85.12 96 ALA A CA 1
ATOM 805 C C . ALA A 1 96 ? -11.924 8.643 29.079 1.00 85.12 96 ALA A C 1
ATOM 807 O O . ALA A 1 96 ? -12.627 8.355 30.045 1.00 85.12 96 ALA A O 1
ATOM 808 N N . SER A 1 97 ? -12.449 8.985 27.900 1.00 87.12 97 SER A N 1
ATOM 809 C CA . SER A 1 97 ? -13.890 9.032 27.606 1.00 87.12 97 SER A CA 1
ATOM 810 C C . SER A 1 97 ? -14.368 7.911 26.679 1.00 87.12 97 SER A C 1
ATOM 812 O O . SER A 1 97 ? -15.569 7.800 26.426 1.00 87.12 97 SER A O 1
ATOM 814 N N . LEU A 1 98 ? -13.450 7.085 26.169 1.00 88.00 98 LEU A N 1
ATOM 815 C CA . LEU A 1 98 ? -13.764 5.998 25.250 1.00 88.00 98 LEU A CA 1
ATOM 816 C C . LEU A 1 98 ? -14.152 4.715 26.004 1.00 88.00 98 LEU A C 1
ATOM 818 O O . LEU A 1 98 ? -13.675 4.471 27.114 1.00 88.00 98 LEU A O 1
ATOM 822 N N . PRO A 1 99 ? -15.002 3.862 25.404 1.00 91.31 99 PRO A N 1
ATOM 823 C CA . PRO A 1 99 ? -15.228 2.509 25.899 1.00 91.31 99 PRO A CA 1
ATOM 824 C C . PRO A 1 99 ? -13.906 1.728 26.011 1.00 91.31 99 PRO A C 1
ATOM 826 O O . PRO A 1 99 ? -13.063 1.882 25.122 1.00 91.31 99 PRO A O 1
ATOM 829 N N . PRO A 1 100 ? -13.745 0.840 27.016 1.00 88.06 100 PRO A N 1
ATOM 830 C CA . PRO A 1 100 ? -12.508 0.079 27.216 1.00 88.06 100 PRO A CA 1
ATOM 831 C C . PRO A 1 100 ? -12.016 -0.640 25.957 1.00 88.06 100 PRO A C 1
ATOM 833 O O . PRO A 1 100 ? -10.854 -0.520 25.608 1.00 88.06 100 PRO A O 1
ATOM 836 N N . SER A 1 101 ? -12.921 -1.257 25.190 1.00 88.00 101 SER A N 1
ATOM 837 C CA . SER A 1 101 ? -12.566 -1.968 23.954 1.00 88.00 101 SER A CA 1
ATOM 838 C C . SER A 1 101 ? -11.918 -1.089 22.877 1.00 88.00 101 SER A C 1
ATOM 840 O O . SER A 1 101 ? -11.159 -1.597 22.070 1.00 88.00 101 SER A O 1
ATOM 842 N N . ILE A 1 102 ? -12.231 0.211 22.834 1.00 87.38 102 ILE A N 1
ATOM 843 C CA . ILE A 1 102 ? -11.635 1.161 21.876 1.00 87.38 102 ILE A CA 1
ATOM 844 C C . ILE A 1 102 ? -10.353 1.767 22.464 1.00 87.38 102 ILE A C 1
ATOM 846 O O . ILE A 1 102 ? -9.399 2.047 21.742 1.00 87.38 102 ILE A O 1
ATOM 850 N N . ALA A 1 103 ? -10.331 1.992 23.781 1.00 86.81 103 ALA A N 1
ATOM 851 C CA . ALA A 1 103 ? -9.158 2.497 24.486 1.00 86.81 103 ALA A CA 1
ATOM 852 C C . ALA A 1 103 ? -7.987 1.501 24.444 1.00 86.81 103 ALA A C 1
ATOM 854 O O . ALA A 1 103 ? -6.846 1.922 24.250 1.00 86.81 103 ALA A O 1
ATOM 855 N N . ASP A 1 104 ? -8.276 0.204 24.573 1.00 86.75 104 ASP A N 1
ATOM 856 C CA . ASP A 1 104 ? -7.282 -0.868 24.514 1.00 86.75 104 ASP A CA 1
ATOM 857 C C . ASP A 1 104 ? -6.575 -0.879 23.149 1.00 86.75 104 ASP A C 1
ATOM 859 O O . ASP A 1 104 ? -5.343 -0.806 23.108 1.00 86.75 104 ASP A O 1
ATOM 863 N N . ASP A 1 105 ? -7.339 -0.826 22.049 1.00 86.12 105 ASP A N 1
ATOM 864 C CA . ASP A 1 105 ? -6.812 -0.748 20.678 1.00 86.12 105 ASP A CA 1
ATOM 865 C C . ASP A 1 105 ? -5.848 0.444 20.501 1.00 86.12 105 ASP A C 1
ATOM 867 O O . ASP A 1 105 ? -4.765 0.285 19.944 1.00 86.12 105 ASP A O 1
ATOM 871 N N . LEU A 1 106 ? -6.181 1.620 21.052 1.00 83.00 106 LEU A N 1
ATOM 872 C CA . LEU A 1 106 ? -5.346 2.834 20.978 1.00 83.00 106 LEU A CA 1
ATOM 873 C C . LEU A 1 106 ? -4.093 2.796 21.868 1.00 83.00 106 LEU A C 1
ATOM 875 O O . LEU A 1 106 ? -3.142 3.541 21.639 1.00 83.00 106 LEU A O 1
ATOM 879 N N . SER A 1 107 ? -4.106 1.997 22.933 1.00 72.94 107 SER A N 1
ATOM 880 C CA . SER A 1 107 ? -3.010 1.931 23.909 1.00 72.94 107 SER A CA 1
ATOM 881 C C . SER A 1 107 ? -1.938 0.898 23.550 1.00 72.94 107 SER A C 1
ATOM 883 O O . SER A 1 107 ? -0.801 1.005 24.012 1.00 72.94 107 SER A O 1
ATOM 885 N N . SER A 1 108 ? -2.291 -0.070 22.702 1.00 60.50 108 SER A N 1
ATOM 886 C CA . SER A 1 108 ? -1.466 -1.230 22.364 1.00 60.50 108 SER A CA 1
ATOM 887 C C . SER A 1 108 ? -0.259 -0.938 21.455 1.00 60.50 108 SER A C 1
ATOM 889 O O . SER A 1 108 ? 0.677 -1.734 21.435 1.00 60.50 108 SER A O 1
ATOM 891 N N . GLU A 1 109 ? -0.199 0.225 20.792 1.00 55.56 109 GLU A N 1
ATOM 892 C CA . GLU A 1 109 ? 0.913 0.587 19.889 1.00 55.56 109 GLU A CA 1
ATOM 893 C C . GLU A 1 109 ? 2.112 1.284 20.574 1.00 55.56 109 GLU A C 1
ATOM 895 O O . GLU A 1 109 ? 3.116 1.566 19.926 1.00 55.56 109 GLU A O 1
ATOM 900 N N . ASN A 1 110 ? 2.068 1.532 21.892 1.00 45.75 110 ASN A N 1
ATOM 901 C CA . ASN A 1 110 ? 3.153 2.220 22.620 1.00 45.75 110 ASN A CA 1
ATOM 902 C C . ASN A 1 110 ? 4.185 1.296 23.293 1.00 45.75 110 ASN A C 1
ATOM 904 O O . ASN A 1 110 ? 5.051 1.793 24.015 1.00 45.75 110 ASN A O 1
ATOM 908 N N . HIS A 1 111 ? 4.125 -0.024 23.099 1.00 40.78 111 HIS A N 1
ATOM 909 C CA . HIS A 1 111 ? 5.138 -0.915 23.666 1.00 40.78 111 HIS A CA 1
ATOM 910 C C . HIS A 1 111 ? 6.206 -1.251 22.625 1.00 40.78 111 HIS A C 1
ATOM 912 O O . HIS A 1 111 ? 6.206 -2.329 22.040 1.00 40.78 111 HIS A O 1
ATOM 918 N N . ASP A 1 112 ? 7.125 -0.311 22.405 1.00 43.91 112 ASP A N 1
ATOM 919 C CA . ASP A 1 112 ? 8.417 -0.609 21.792 1.00 43.91 112 ASP A CA 1
ATOM 920 C C . ASP A 1 112 ? 9.315 -1.249 22.873 1.00 43.91 112 ASP A C 1
ATOM 922 O O . ASP A 1 112 ? 9.683 -0.566 23.833 1.00 43.91 112 ASP A O 1
ATOM 926 N N . PRO A 1 113 ? 9.652 -2.551 22.801 1.00 42.25 113 PRO A N 1
ATOM 927 C CA . PRO A 1 113 ? 10.509 -3.206 23.789 1.00 42.25 113 PRO A CA 1
ATOM 928 C C . PRO A 1 113 ? 11.997 -2.852 23.610 1.00 42.25 113 PRO A C 1
ATOM 930 O O . PRO A 1 113 ? 12.845 -3.451 24.268 1.00 42.25 113 PRO A O 1
ATOM 933 N N . SER A 1 114 ? 12.348 -1.940 22.693 1.00 46.00 114 SER A N 1
ATOM 934 C CA . SER A 1 114 ? 13.736 -1.708 22.270 1.00 46.00 114 SER A CA 1
ATOM 935 C C . SER A 1 114 ? 14.500 -0.599 23.011 1.00 46.00 114 SER A C 1
ATOM 937 O O . SER A 1 114 ? 15.625 -0.290 22.625 1.00 46.00 114 SER A O 1
ATOM 939 N N . LEU A 1 115 ? 13.9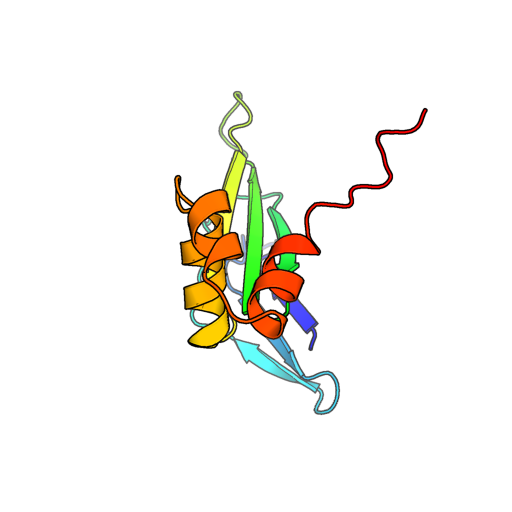58 -0.039 24.101 1.00 43.28 115 LEU A N 1
ATOM 940 C CA . LEU A 1 115 ? 14.645 0.983 24.916 1.00 43.28 115 LEU A CA 1
ATOM 941 C C . LEU A 1 115 ? 15.155 0.507 26.288 1.00 43.28 115 LEU A C 1
ATOM 943 O O . LEU A 1 115 ? 15.667 1.322 27.050 1.00 43.28 115 LEU A O 1
ATOM 947 N N . ASP A 1 116 ? 15.108 -0.796 26.572 1.00 43.59 116 ASP A N 1
ATOM 948 C CA . ASP A 1 116 ? 15.765 -1.384 27.746 1.00 43.59 116 ASP A CA 1
ATOM 949 C C . ASP A 1 116 ? 17.117 -2.029 27.369 1.00 43.59 116 ASP A C 1
ATOM 951 O O . ASP A 1 116 ? 17.235 -3.254 27.376 1.00 43.59 116 ASP A O 1
ATOM 955 N N . ILE A 1 117 ? 18.140 -1.217 27.040 1.00 41.47 117 ILE A N 1
ATOM 956 C CA . ILE A 1 117 ? 19.580 -1.550 27.201 1.00 41.47 117 ILE A CA 1
ATOM 957 C C . ILE A 1 117 ? 20.364 -0.294 27.594 1.00 41.47 117 ILE A C 1
ATOM 959 O O . ILE A 1 117 ? 20.322 0.695 26.828 1.00 41.47 117 ILE A O 1
#

pLDDT: mean 82.37, std 13.42, range [40.78, 97.94]

Radius of gyration: 18.79 Å; chains: 1; bounding box: 38×36×52 Å